Protein AF-A0A397RWJ3-F1 (afdb_monomer_lite)

Secondary structure (DSSP, 8-state):
---PPP---HHHHHHHHHHHT--HHHHHHHHHHHHHHHHHHHHHHHHHHHHHHHHHHHHHHHHTT-S-------PPPHHHHHHHHHHHHHHHTS-PEE-TTT--EETTPPEETTEEHHHHH---SS-TTSGGGT----SPPGGGTT--HHHHHHS-------

pLDDT: mean 74.75, std 15.01, range [38.75, 94.38]

Foldseek 3Di:
DDDDDDDDDDPVVVVVVVVVPDDPVRVVVVVVVVVVVVVVVVVVVVVVVVVVVVVVVVVVVVVVVPPDPDPCPVDDDPVNVVVVVVVVVVVVPQQFDAQQAQLDTDNDFDDDPSHTPQQVPAPDVVGCRGVVVVLQPDDDDPVPVDDDPVRCVVDPPPPGSD

Sequence (162 aa):
MDNKPIPIYSDTIGKRKKREIETPVQSEIRRRETRLARDRERKRQKKMRLALENNDEHRNNQEELHSDNSVNIQQLSESDHLLLQKFRTEINKLEQKLYPVCNERFTSIILVKGMCHRCYSDKNDPKKFSAENNMDPGDVPEELSCLSEIEEMLIAQVFPIV

Organism: NCBI:txid658196

Structure (mmCIF, N/CA/C/O backbone):
data_AF-A0A397RWJ3-F1
#
_entry.id   AF-A0A397RWJ3-F1
#
loop_
_atom_site.group_PDB
_atom_site.id
_atom_site.type_symbol
_atom_site.label_atom_id
_atom_site.label_alt_id
_atom_site.label_comp_id
_atom_site.label_asym_id
_atom_site.label_entity_id
_atom_site.label_seq_id
_atom_site.pdbx_PDB_ins_code
_atom_site.Cartn_x
_atom_site.Cartn_y
_atom_site.Cartn_z
_atom_site.occupancy
_atom_site.B_iso_or_equiv
_atom_site.auth_seq_id
_atom_site.auth_comp_id
_atom_site.auth_asym_id
_atom_site.auth_atom_id
_atom_site.pdbx_PDB_model_num
ATOM 1 N N . MET A 1 1 ? 74.858 -8.077 21.841 1.00 38.75 1 MET A N 1
ATOM 2 C CA . MET A 1 1 ? 74.236 -6.812 21.389 1.00 38.75 1 MET A CA 1
ATOM 3 C C . MET A 1 1 ? 73.964 -6.974 19.902 1.00 38.75 1 MET A C 1
ATOM 5 O O . MET A 1 1 ? 74.761 -6.536 19.086 1.00 38.75 1 MET A O 1
ATOM 9 N N . ASP A 1 2 ? 72.889 -7.685 19.561 1.00 42.34 2 ASP A N 1
ATOM 10 C CA . ASP A 1 2 ? 72.528 -7.991 18.175 1.00 42.34 2 ASP A CA 1
ATOM 11 C C . ASP A 1 2 ? 71.428 -7.035 17.716 1.00 42.34 2 ASP A C 1
ATOM 13 O O . ASP A 1 2 ? 70.238 -7.274 17.918 1.00 42.34 2 ASP A O 1
ATOM 17 N N . ASN A 1 3 ? 71.832 -5.918 17.112 1.00 43.44 3 ASN A N 1
ATOM 18 C CA . ASN A 1 3 ? 70.911 -5.000 16.448 1.00 43.44 3 ASN A CA 1
ATOM 19 C C . ASN A 1 3 ? 70.585 -5.538 15.048 1.00 43.44 3 ASN A C 1
ATOM 21 O O . ASN A 1 3 ? 71.317 -5.289 14.090 1.00 43.44 3 ASN A O 1
ATOM 25 N N . LYS A 1 4 ? 69.473 -6.270 14.913 1.00 43.59 4 LYS A N 1
ATOM 26 C CA . LYS A 1 4 ? 68.881 -6.559 13.597 1.00 43.59 4 LYS A CA 1
ATOM 27 C C . LYS A 1 4 ? 68.154 -5.309 13.074 1.00 43.59 4 LYS A C 1
ATOM 29 O O . LYS A 1 4 ? 67.302 -4.781 13.789 1.00 43.59 4 LYS A O 1
ATOM 34 N N . PRO A 1 5 ? 68.427 -4.841 11.842 1.00 47.31 5 PRO A N 1
ATOM 35 C CA . PRO A 1 5 ? 67.712 -3.707 11.279 1.00 47.31 5 PRO A CA 1
ATOM 36 C C . PRO A 1 5 ? 66.270 -4.085 10.922 1.00 47.31 5 PRO A C 1
ATOM 38 O O . PRO A 1 5 ? 66.007 -5.135 10.333 1.00 47.31 5 PRO A O 1
ATOM 41 N N . ILE A 1 6 ? 65.344 -3.189 11.260 1.00 54.75 6 ILE A N 1
ATOM 42 C CA . ILE A 1 6 ? 63.924 -3.244 10.897 1.00 54.75 6 ILE A CA 1
ATOM 43 C C . ILE A 1 6 ? 63.797 -3.039 9.371 1.00 54.75 6 ILE A C 1
ATOM 45 O O . ILE A 1 6 ? 64.343 -2.063 8.848 1.00 54.75 6 ILE A O 1
ATOM 49 N N . PRO A 1 7 ? 63.086 -3.907 8.626 1.00 46.84 7 PRO A N 1
ATOM 50 C CA . PRO A 1 7 ? 63.039 -3.841 7.169 1.00 46.84 7 PRO A CA 1
ATOM 51 C C . PRO A 1 7 ? 62.040 -2.777 6.690 1.00 46.84 7 PRO A C 1
ATOM 53 O O . PRO A 1 7 ? 60.886 -3.070 6.389 1.00 46.84 7 PRO A O 1
ATOM 56 N N . ILE A 1 8 ? 62.492 -1.529 6.571 1.00 55.69 8 ILE A N 1
ATOM 57 C CA . ILE A 1 8 ? 61.756 -0.455 5.885 1.00 55.69 8 ILE A CA 1
ATOM 58 C C . ILE A 1 8 ? 62.427 -0.187 4.536 1.00 55.69 8 ILE A C 1
ATOM 60 O O . ILE A 1 8 ? 63.117 0.819 4.412 1.00 55.69 8 ILE A O 1
ATOM 64 N N . TYR A 1 9 ? 62.295 -1.048 3.511 1.00 53.22 9 TYR A N 1
ATOM 65 C CA . TYR A 1 9 ? 62.775 -0.604 2.185 1.00 53.22 9 TYR A CA 1
ATOM 66 C C . TYR A 1 9 ? 62.316 -1.323 0.908 1.00 53.22 9 TYR A C 1
ATOM 68 O O . TYR A 1 9 ? 62.578 -0.797 -0.164 1.00 53.22 9 TYR A O 1
ATOM 76 N N . SER A 1 10 ? 61.633 -2.468 0.906 1.00 53.16 10 SER A N 1
ATOM 77 C CA . SER A 1 10 ? 61.369 -3.140 -0.387 1.00 53.16 10 SER A CA 1
ATOM 78 C C . SER A 1 10 ? 60.204 -2.518 -1.176 1.00 53.16 10 SER A C 1
ATOM 80 O O . SER A 1 10 ? 60.296 -2.298 -2.387 1.00 53.16 10 SER A O 1
ATOM 82 N N . ASP A 1 11 ? 59.115 -2.172 -0.489 1.00 57.34 11 ASP A N 1
ATOM 83 C CA . ASP A 1 11 ? 57.828 -1.891 -1.136 1.00 57.34 11 ASP A CA 1
ATOM 84 C C . ASP A 1 11 ? 57.703 -0.451 -1.686 1.00 57.34 11 ASP A C 1
ATOM 86 O O . ASP A 1 11 ? 56.981 -0.173 -2.649 1.00 57.34 11 ASP A O 1
ATOM 90 N N . THR A 1 12 ? 58.452 0.496 -1.113 1.00 57.88 12 THR A N 1
ATOM 91 C CA . THR A 1 12 ? 58.494 1.904 -1.548 1.00 57.88 12 THR A CA 1
ATOM 92 C C . THR A 1 12 ? 59.452 2.137 -2.718 1.00 57.88 12 THR A C 1
ATOM 94 O O . THR A 1 12 ? 59.134 2.949 -3.593 1.00 57.88 12 THR A O 1
ATOM 97 N N . ILE A 1 13 ? 60.572 1.402 -2.799 1.00 58.34 13 ILE A N 1
ATOM 98 C CA . ILE A 1 13 ? 61.495 1.469 -3.946 1.00 58.34 13 ILE A CA 1
ATOM 99 C C . ILE A 1 13 ? 60.819 0.946 -5.211 1.00 58.34 13 ILE A C 1
ATOM 101 O O . ILE A 1 13 ? 60.882 1.604 -6.250 1.00 58.34 13 ILE A O 1
ATOM 105 N N . GLY A 1 14 ? 60.141 -0.205 -5.136 1.00 64.56 14 GLY A N 1
ATOM 106 C CA . GLY A 1 14 ? 59.451 -0.792 -6.291 1.00 64.56 14 GLY A CA 1
ATOM 107 C C . GLY A 1 14 ? 58.391 0.151 -6.869 1.00 64.56 14 GLY A C 1
ATOM 108 O O . GLY A 1 14 ? 58.278 0.318 -8.083 1.00 64.56 14 GLY A O 1
ATOM 109 N N . LYS A 1 15 ? 57.675 0.870 -5.994 1.00 65.56 15 LYS A N 1
ATOM 110 C CA . LYS A 1 15 ? 56.687 1.887 -6.382 1.00 65.56 15 LYS A CA 1
ATOM 111 C C . LYS A 1 15 ? 57.306 3.148 -6.990 1.00 65.56 15 LYS A C 1
ATOM 113 O O . LYS A 1 15 ? 56.585 3.829 -7.714 1.00 65.56 15 LYS A O 1
ATOM 118 N N . ARG A 1 16 ? 58.563 3.494 -6.686 1.00 66.56 16 ARG A N 1
ATOM 119 C CA . ARG A 1 16 ? 59.281 4.626 -7.309 1.00 66.56 16 ARG A CA 1
ATOM 120 C C . ARG A 1 16 ?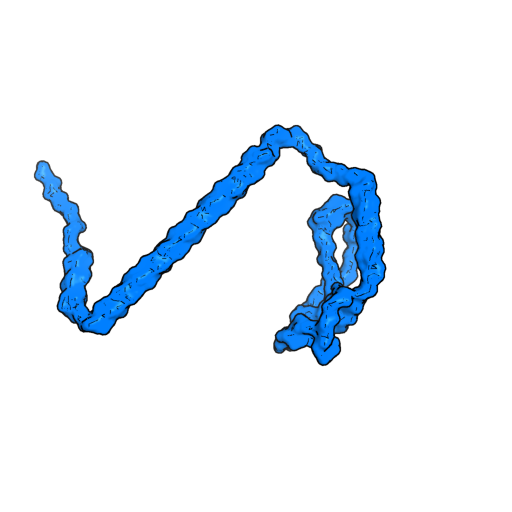 59.807 4.251 -8.689 1.00 66.56 16 ARG A C 1
ATOM 122 O O . ARG A 1 16 ? 59.434 4.910 -9.650 1.00 66.56 16 ARG A O 1
ATOM 129 N N . LYS A 1 17 ? 60.514 3.122 -8.805 1.00 68.25 17 LYS A N 1
ATOM 130 C CA . LYS A 1 17 ? 61.017 2.613 -10.094 1.00 68.25 17 LYS A CA 1
ATOM 131 C C . LYS A 1 17 ? 59.896 2.406 -11.116 1.00 68.25 17 LYS A C 1
ATOM 133 O O . LYS A 1 17 ? 60.046 2.745 -12.279 1.00 68.25 17 LYS A O 1
ATOM 138 N N . LYS A 1 18 ? 58.725 1.921 -10.682 1.00 66.56 18 LYS A N 1
ATOM 139 C CA . LYS A 1 18 ? 57.558 1.753 -11.566 1.00 66.56 18 LYS A CA 1
ATOM 140 C C . LYS A 1 18 ? 57.003 3.083 -12.100 1.00 66.56 18 LYS A C 1
ATOM 142 O O . LYS A 1 18 ? 56.499 3.102 -13.211 1.00 66.56 18 LYS A O 1
ATOM 147 N N . ARG A 1 19 ? 57.112 4.179 -11.338 1.00 69.56 19 ARG A N 1
ATOM 148 C CA . ARG A 1 19 ? 56.657 5.522 -11.752 1.00 69.56 19 ARG A CA 1
ATOM 149 C C . ARG A 1 19 ? 57.629 6.219 -12.703 1.00 69.56 19 ARG A C 1
ATOM 151 O O . ARG A 1 19 ? 57.196 7.077 -13.457 1.00 69.56 19 ARG A O 1
ATOM 158 N N . GLU A 1 20 ? 58.911 5.861 -12.668 1.00 70.94 20 GLU A N 1
ATOM 159 C CA . GLU A 1 20 ? 59.945 6.418 -13.557 1.00 70.94 20 GLU A CA 1
ATOM 160 C C . GLU A 1 20 ? 59.810 5.926 -15.007 1.00 70.94 20 GLU A C 1
ATOM 162 O O . GLU A 1 20 ? 60.259 6.603 -15.924 1.00 70.94 20 GLU A O 1
ATOM 167 N N . ILE A 1 21 ? 59.152 4.780 -15.220 1.00 78.75 21 ILE A N 1
ATOM 168 C CA . ILE A 1 21 ? 58.966 4.138 -16.536 1.00 78.75 21 ILE A CA 1
ATOM 169 C C . ILE A 1 21 ? 57.504 4.289 -17.024 1.00 78.75 21 ILE A C 1
ATOM 171 O O . ILE A 1 21 ? 57.110 3.741 -18.050 1.00 78.75 21 ILE A O 1
ATOM 175 N N . GLU A 1 22 ? 56.656 5.011 -16.280 1.00 79.31 22 GLU A N 1
ATOM 176 C CA . GLU A 1 22 ? 55.245 5.201 -16.631 1.00 79.31 22 GLU A CA 1
ATOM 177 C C . GLU A 1 22 ? 55.088 6.164 -17.810 1.00 79.31 22 GLU A C 1
ATOM 179 O O . GLU A 1 22 ? 55.612 7.277 -17.816 1.00 79.31 22 GLU A O 1
ATOM 184 N N . THR A 1 23 ? 54.288 5.757 -18.795 1.00 86.00 23 THR A N 1
ATOM 185 C CA . THR A 1 23 ? 53.872 6.663 -19.874 1.00 86.00 23 THR A CA 1
ATOM 186 C C . THR A 1 23 ? 52.969 7.782 -19.327 1.00 86.00 23 THR A C 1
ATOM 188 O O . THR A 1 23 ? 52.288 7.584 -18.310 1.00 86.00 23 THR A O 1
ATOM 191 N N . PRO A 1 24 ? 52.878 8.947 -20.002 1.00 84.25 24 PRO A N 1
ATOM 192 C CA . PRO A 1 24 ? 52.030 10.057 -19.558 1.00 84.25 24 PRO A CA 1
ATOM 193 C C . PRO A 1 24 ? 50.580 9.636 -19.271 1.00 84.25 24 PRO A C 1
ATOM 195 O O . PRO A 1 24 ? 50.034 9.989 -18.225 1.00 84.25 24 PRO A O 1
ATOM 198 N N . VAL A 1 25 ? 50.006 8.781 -20.124 1.00 87.69 25 VAL A N 1
ATOM 199 C CA . VAL A 1 25 ? 48.643 8.238 -19.981 1.00 87.69 25 VAL A CA 1
ATOM 200 C C . VAL A 1 25 ? 48.502 7.360 -18.731 1.00 87.69 25 VAL A C 1
ATOM 202 O O . VAL A 1 25 ? 47.552 7.511 -17.964 1.00 87.69 25 VAL A O 1
ATOM 205 N N . GLN A 1 26 ? 49.463 6.470 -18.465 1.00 85.12 26 GLN A N 1
ATOM 206 C CA . GLN A 1 26 ? 49.448 5.620 -17.266 1.00 85.12 26 GLN A CA 1
ATOM 207 C C . GLN A 1 26 ? 49.580 6.444 -15.979 1.00 85.12 26 GLN A C 1
ATOM 209 O O . GLN A 1 26 ? 48.907 6.158 -14.984 1.00 85.12 26 GLN A O 1
ATOM 214 N N . SER A 1 27 ? 50.390 7.507 -16.011 1.00 83.19 27 SER A N 1
ATOM 215 C CA . SER A 1 27 ? 50.536 8.429 -14.883 1.00 83.19 27 SER A CA 1
ATOM 216 C C . SER A 1 27 ? 49.221 9.158 -14.564 1.00 83.19 27 SER A C 1
ATOM 218 O O . SER A 1 27 ? 48.880 9.364 -13.393 1.00 83.19 27 SER A O 1
ATOM 220 N N . GLU A 1 28 ? 48.439 9.501 -15.591 1.00 87.75 28 GLU A N 1
ATOM 221 C CA . GLU A 1 28 ? 47.153 10.179 -15.455 1.00 87.75 28 GLU A CA 1
ATOM 222 C C . GLU A 1 28 ? 46.063 9.242 -14.917 1.00 87.75 28 GLU A C 1
ATOM 224 O O . GLU A 1 28 ? 45.340 9.611 -13.985 1.00 87.75 28 GLU A O 1
ATOM 229 N N . ILE A 1 29 ? 46.016 7.996 -15.402 1.00 87.69 29 ILE A N 1
ATOM 230 C CA . ILE A 1 29 ? 45.133 6.944 -14.872 1.00 87.69 29 ILE A CA 1
ATOM 231 C C . ILE A 1 29 ? 45.421 6.709 -13.386 1.00 87.69 29 ILE A C 1
ATOM 233 O O . ILE A 1 29 ? 44.507 6.796 -12.565 1.00 87.69 29 ILE A O 1
ATOM 237 N N . ARG A 1 30 ? 46.692 6.536 -13.000 1.00 86.88 30 ARG A N 1
ATOM 238 C CA . ARG A 1 30 ? 47.090 6.371 -11.592 1.00 86.88 30 ARG A CA 1
ATOM 239 C C . ARG A 1 30 ? 46.651 7.565 -10.736 1.00 86.88 30 ARG A C 1
ATOM 241 O O . ARG A 1 30 ? 46.157 7.390 -9.617 1.00 86.88 30 ARG A O 1
ATOM 248 N N . ARG A 1 31 ? 46.821 8.800 -11.230 1.00 87.19 31 ARG A N 1
ATOM 249 C CA . ARG A 1 31 ? 46.368 10.021 -10.531 1.00 87.19 31 ARG A CA 1
ATOM 250 C C . ARG A 1 31 ? 44.851 10.021 -10.347 1.00 87.19 31 ARG A C 1
ATOM 252 O O . ARG A 1 31 ? 44.385 10.337 -9.250 1.00 87.19 31 ARG A O 1
ATOM 259 N N . ARG A 1 32 ? 44.092 9.637 -11.377 1.00 90.31 32 ARG A N 1
ATOM 260 C CA . ARG A 1 32 ? 42.629 9.509 -11.328 1.00 90.31 32 ARG A CA 1
ATOM 261 C C . ARG A 1 32 ? 42.191 8.451 -10.317 1.00 90.31 32 ARG A C 1
ATOM 263 O O . ARG A 1 32 ? 41.359 8.747 -9.466 1.00 90.31 32 ARG A O 1
ATOM 270 N N . GLU A 1 33 ? 42.793 7.268 -10.336 1.00 91.31 33 GLU A N 1
ATOM 271 C CA . GLU A 1 33 ? 42.515 6.197 -9.371 1.00 91.31 33 GLU A CA 1
ATOM 272 C C . GLU A 1 33 ? 42.823 6.623 -7.935 1.00 91.31 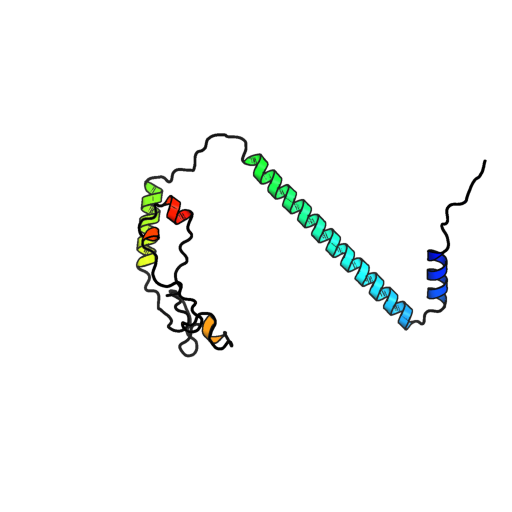33 GLU A C 1
ATOM 274 O O . GLU A 1 33 ? 42.024 6.396 -7.030 1.00 91.31 33 GLU A O 1
ATOM 279 N N . THR A 1 34 ? 43.933 7.334 -7.721 1.00 90.38 34 THR A N 1
ATOM 280 C CA . THR A 1 34 ? 44.301 7.852 -6.395 1.00 90.38 34 THR A CA 1
ATOM 281 C C . THR A 1 34 ? 43.301 8.900 -5.895 1.00 90.38 34 THR A C 1
ATOM 283 O O . THR A 1 34 ? 43.029 8.980 -4.695 1.00 90.38 34 THR A O 1
ATOM 286 N N . ARG A 1 35 ? 42.752 9.729 -6.795 1.00 92.12 35 ARG A N 1
ATOM 287 C CA . ARG A 1 35 ? 41.676 10.678 -6.463 1.00 92.12 35 ARG A CA 1
ATOM 288 C C . ARG A 1 35 ? 40.388 9.935 -6.097 1.00 92.12 35 ARG A C 1
ATOM 290 O O . ARG A 1 35 ? 39.795 10.242 -5.068 1.00 92.12 35 ARG A O 1
ATOM 297 N N . LEU A 1 36 ? 40.003 8.924 -6.878 1.00 93.19 36 LEU A N 1
ATOM 298 C CA . LEU A 1 36 ? 38.812 8.105 -6.622 1.00 93.19 36 LEU A CA 1
ATOM 299 C C . LEU A 1 36 ? 38.915 7.309 -5.313 1.00 93.19 36 LEU A C 1
ATOM 301 O O . LEU A 1 36 ? 37.942 7.236 -4.568 1.00 93.19 36 LEU A O 1
ATOM 305 N N . ALA A 1 37 ? 40.084 6.748 -4.998 1.00 93.44 37 ALA A N 1
ATOM 306 C CA . ALA A 1 37 ? 40.318 6.039 -3.741 1.00 93.44 37 ALA A CA 1
ATOM 307 C C . ALA A 1 37 ? 40.162 6.970 -2.527 1.00 93.44 37 ALA A C 1
ATOM 309 O O . ALA A 1 37 ? 39.491 6.613 -1.560 1.00 93.44 37 ALA A O 1
ATOM 310 N N . ARG A 1 38 ? 40.702 8.195 -2.610 1.00 94.00 38 ARG A N 1
ATOM 311 C CA . ARG A 1 38 ? 40.524 9.221 -1.570 1.00 94.00 38 ARG A CA 1
ATOM 312 C C . ARG A 1 38 ? 39.064 9.635 -1.394 1.00 94.00 38 ARG A C 1
ATOM 314 O O . ARG A 1 38 ? 38.624 9.809 -0.262 1.00 94.00 38 ARG A O 1
ATOM 321 N N . ASP A 1 39 ? 38.313 9.777 -2.484 1.00 94.38 39 ASP A N 1
ATOM 322 C CA . ASP A 1 39 ? 36.886 10.116 -2.415 1.00 94.38 39 ASP A CA 1
ATOM 323 C C . ASP A 1 39 ? 36.056 8.991 -1.770 1.00 94.38 39 ASP A C 1
ATOM 325 O O . ASP A 1 39 ? 35.219 9.242 -0.901 1.00 94.38 39 ASP A O 1
ATOM 329 N N . ARG A 1 40 ? 36.340 7.730 -2.126 1.00 93.94 40 ARG A N 1
ATOM 330 C CA . ARG A 1 40 ? 35.713 6.553 -1.502 1.00 93.94 40 ARG A CA 1
ATOM 331 C C . ARG A 1 40 ? 35.985 6.493 0.000 1.00 93.94 40 ARG A C 1
ATOM 333 O O . ARG A 1 40 ? 35.060 6.233 0.766 1.00 93.94 40 ARG A O 1
ATOM 340 N N . GLU A 1 41 ? 37.217 6.767 0.417 1.00 93.88 41 GLU A N 1
ATOM 341 C CA . GLU A 1 41 ? 37.599 6.772 1.831 1.00 93.88 41 GLU A CA 1
ATOM 342 C C . GLU A 1 41 ? 36.889 7.888 2.609 1.00 93.88 41 GLU A C 1
ATOM 344 O O . GLU A 1 41 ? 36.290 7.633 3.652 1.00 93.88 41 GLU A O 1
ATOM 349 N N . ARG A 1 42 ? 36.822 9.105 2.052 1.00 94.19 42 ARG A N 1
ATOM 350 C CA . ARG A 1 42 ? 36.052 10.213 2.648 1.00 94.19 42 ARG A CA 1
ATOM 351 C C . ARG A 1 42 ? 34.578 9.864 2.838 1.00 94.19 42 ARG A C 1
ATOM 353 O O . ARG A 1 42 ? 34.005 10.168 3.882 1.00 94.19 42 ARG A O 1
ATOM 360 N N . LYS A 1 43 ? 33.956 9.210 1.851 1.00 93.00 43 LYS A N 1
ATOM 361 C CA . LYS A 1 43 ? 32.556 8.763 1.945 1.00 93.00 43 LYS A CA 1
ATOM 362 C C . LYS A 1 43 ? 32.361 7.714 3.040 1.00 93.00 43 LYS A C 1
ATOM 364 O O . LYS A 1 43 ? 31.378 7.797 3.773 1.00 93.00 43 LYS A O 1
ATOM 369 N N . ARG A 1 44 ? 33.294 6.765 3.185 1.00 93.50 44 ARG A N 1
ATOM 370 C CA . ARG A 1 44 ? 33.275 5.767 4.269 1.00 93.50 44 ARG A CA 1
ATOM 371 C C . ARG A 1 44 ? 33.381 6.426 5.640 1.00 93.50 44 ARG A C 1
ATOM 373 O O . ARG A 1 44 ? 32.538 6.164 6.491 1.00 93.50 44 ARG A O 1
ATOM 380 N N . GLN A 1 45 ? 34.339 7.334 5.818 1.00 93.19 45 GLN A N 1
ATOM 381 C CA . GLN A 1 45 ? 34.521 8.069 7.073 1.00 93.19 45 GLN A CA 1
ATOM 382 C C . GLN A 1 45 ? 33.293 8.912 7.425 1.00 93.19 45 GLN A C 1
ATOM 384 O O . GLN A 1 45 ? 32.833 8.873 8.562 1.00 93.19 45 GLN A O 1
ATOM 389 N N . LYS A 1 46 ? 32.698 9.607 6.445 1.00 93.38 46 LYS A N 1
ATOM 390 C CA . LYS A 1 46 ? 31.453 10.362 6.653 1.00 93.38 46 LYS A CA 1
ATOM 391 C C . LYS A 1 46 ? 30.300 9.453 7.091 1.00 93.38 46 LYS A C 1
ATOM 393 O O . LYS A 1 46 ? 29.577 9.811 8.012 1.00 93.38 46 LYS A O 1
ATOM 398 N N . LYS A 1 47 ? 30.139 8.281 6.464 1.00 90.38 47 LYS A N 1
ATOM 399 C CA . LYS A 1 47 ? 29.098 7.308 6.837 1.00 90.38 47 LYS A CA 1
ATOM 400 C C . LYS A 1 47 ? 29.306 6.767 8.255 1.00 90.38 47 LYS A C 1
ATOM 402 O O . LYS A 1 47 ? 28.339 6.635 8.989 1.00 90.38 47 LYS A O 1
ATOM 407 N N . MET A 1 48 ? 30.552 6.485 8.637 1.00 89.88 48 MET A N 1
ATOM 408 C CA . MET A 1 48 ? 30.891 6.036 9.990 1.00 89.88 48 MET A CA 1
ATOM 409 C C . MET A 1 48 ? 30.610 7.121 11.034 1.00 89.88 48 MET A C 1
ATOM 411 O O . MET A 1 48 ? 30.058 6.817 12.082 1.00 89.88 48 MET A O 1
ATOM 415 N N . ARG A 1 49 ? 30.924 8.386 10.724 1.00 88.56 49 ARG A N 1
ATOM 416 C CA . ARG A 1 49 ? 30.632 9.516 11.612 1.00 88.56 49 ARG A CA 1
ATOM 417 C C . ARG A 1 49 ? 29.130 9.708 11.824 1.00 88.56 49 ARG A C 1
ATOM 419 O O . ARG A 1 49 ? 28.704 9.781 12.963 1.00 88.56 49 ARG A O 1
ATOM 426 N N . LEU A 1 50 ? 28.342 9.684 10.747 1.00 86.25 50 LEU A N 1
ATOM 427 C CA . LEU A 1 50 ? 26.876 9.750 10.830 1.00 86.25 50 LEU A CA 1
ATOM 428 C C . LEU A 1 50 ? 26.287 8.576 11.633 1.00 86.25 50 LEU A C 1
ATOM 430 O O . LEU A 1 50 ? 25.330 8.752 12.368 1.00 86.25 50 LEU A O 1
ATOM 434 N N . ALA A 1 51 ? 26.860 7.374 11.517 1.00 83.19 51 ALA A N 1
ATOM 435 C CA . ALA A 1 51 ? 26.408 6.219 12.295 1.00 83.19 51 ALA A CA 1
ATOM 436 C C . ALA A 1 51 ? 26.729 6.338 13.797 1.00 83.19 51 ALA A C 1
ATOM 438 O O . ALA A 1 51 ? 25.992 5.796 14.615 1.00 83.19 51 ALA A O 1
ATOM 439 N N . LEU A 1 52 ? 27.820 7.021 14.159 1.00 78.00 52 LEU A N 1
ATOM 440 C CA . LEU A 1 52 ? 28.147 7.335 15.552 1.00 78.00 52 LEU A CA 1
ATOM 441 C C . LEU A 1 52 ? 27.237 8.447 16.093 1.00 78.00 52 LEU A C 1
ATOM 443 O O . LEU A 1 52 ? 26.643 8.258 17.144 1.00 78.00 52 LEU A O 1
ATOM 447 N N . GLU A 1 53 ? 27.049 9.529 15.328 1.00 74.81 53 GLU A N 1
ATOM 448 C CA . GLU A 1 53 ? 26.130 10.633 15.662 1.00 74.81 53 GLU A CA 1
ATOM 449 C C . GLU A 1 53 ? 24.696 10.108 15.913 1.00 74.81 53 GLU A C 1
ATOM 451 O O . GLU A 1 53 ? 24.105 10.407 16.946 1.00 74.81 53 GLU A O 1
ATOM 456 N N . ASN A 1 54 ? 24.175 9.227 15.049 1.00 69.19 54 ASN A N 1
ATOM 457 C CA . ASN A 1 54 ? 22.848 8.621 15.235 1.00 69.19 54 ASN A CA 1
ATOM 458 C C . ASN A 1 54 ? 22.753 7.694 16.466 1.00 69.19 54 ASN A C 1
ATOM 460 O O . ASN A 1 54 ? 21.681 7.555 17.052 1.00 69.19 54 ASN A O 1
ATOM 464 N N . ASN A 1 55 ? 23.843 7.013 16.840 1.00 67.50 55 ASN A N 1
ATOM 465 C CA . ASN A 1 55 ? 23.859 6.165 18.038 1.00 67.50 55 ASN A CA 1
ATOM 466 C C . ASN A 1 55 ? 23.862 7.008 19.319 1.00 67.50 55 ASN A C 1
ATOM 468 O O . ASN A 1 55 ? 23.198 6.632 20.283 1.00 67.50 55 ASN A O 1
ATOM 472 N N . ASP A 1 56 ? 24.568 8.141 19.323 1.00 61.72 56 ASP A N 1
ATOM 473 C CA . ASP A 1 56 ? 24.583 9.070 20.456 1.00 61.72 56 ASP A CA 1
ATOM 474 C C . ASP A 1 56 ? 23.222 9.771 20.629 1.00 61.72 56 ASP A C 1
ATOM 476 O O . ASP A 1 56 ? 22.737 9.885 21.754 1.00 61.72 56 ASP A O 1
ATOM 480 N N . GLU A 1 57 ? 22.543 10.149 19.536 1.00 58.00 57 GLU A N 1
ATOM 481 C CA . GLU A 1 57 ? 21.159 10.657 19.591 1.00 58.00 57 GLU A CA 1
ATOM 482 C C . GLU A 1 57 ? 20.184 9.620 20.170 1.00 58.00 57 GLU A C 1
ATOM 484 O O . GLU A 1 57 ? 19.364 9.948 21.030 1.00 58.00 57 GLU A O 1
ATOM 489 N N . HIS A 1 58 ? 20.288 8.349 19.764 1.00 57.16 58 HIS A N 1
ATOM 490 C CA . HIS A 1 58 ? 19.456 7.288 20.340 1.00 57.16 58 HIS A CA 1
ATOM 491 C C . HIS A 1 58 ? 19.740 7.036 21.825 1.00 57.16 58 HIS A C 1
ATOM 493 O O . HIS A 1 58 ? 18.810 6.703 22.561 1.00 57.16 58 HIS A O 1
ATOM 499 N N . ARG A 1 59 ? 20.989 7.212 22.275 1.00 54.03 59 ARG A N 1
ATOM 500 C CA . ARG A 1 59 ? 21.360 7.036 23.684 1.00 54.03 59 ARG A CA 1
ATOM 501 C C . ARG A 1 59 ? 20.881 8.194 24.557 1.00 54.03 59 ARG A C 1
ATOM 503 O O . ARG A 1 59 ? 20.311 7.943 25.614 1.00 54.03 59 ARG A O 1
ATOM 510 N N . ASN A 1 60 ? 21.012 9.435 24.085 1.00 54.16 60 ASN A N 1
ATOM 511 C CA . ASN A 1 60 ? 20.482 10.610 24.785 1.00 54.16 60 ASN A CA 1
ATOM 512 C C . ASN A 1 60 ? 18.950 10.567 24.915 1.00 54.16 60 ASN A C 1
ATOM 514 O O . ASN A 1 60 ? 18.421 10.906 25.969 1.00 54.16 60 ASN A O 1
ATOM 518 N N . ASN A 1 61 ? 18.240 10.073 23.895 1.00 51.41 61 ASN A N 1
ATOM 519 C CA . ASN A 1 61 ? 16.783 9.906 23.961 1.00 51.41 61 ASN A CA 1
ATOM 520 C C . ASN A 1 61 ? 16.339 8.805 24.945 1.00 51.41 61 ASN A C 1
ATOM 522 O O . ASN A 1 61 ? 15.221 8.856 25.450 1.00 51.41 61 ASN A O 1
ATOM 526 N N . GLN A 1 62 ? 17.182 7.802 25.216 1.00 52.31 62 GLN A N 1
ATOM 527 C CA . GLN A 1 62 ? 16.897 6.791 26.242 1.00 52.31 62 GLN A CA 1
ATOM 528 C C . GLN A 1 62 ? 17.195 7.308 27.653 1.00 52.31 62 GLN A C 1
ATOM 530 O O . GLN A 1 62 ? 16.439 7.010 28.573 1.00 52.31 62 GLN A O 1
ATOM 535 N N . GLU A 1 63 ? 18.254 8.100 27.837 1.00 50.91 63 GLU A N 1
ATOM 536 C CA . GLU A 1 63 ? 18.621 8.640 29.153 1.00 50.91 63 GLU A CA 1
ATOM 537 C C . GLU A 1 63 ? 17.591 9.664 29.687 1.00 50.91 63 GLU A C 1
ATOM 539 O O . GLU A 1 63 ? 17.338 9.674 30.892 1.00 50.91 63 GLU A O 1
ATOM 544 N N . GLU A 1 64 ? 16.900 10.435 28.832 1.00 50.75 64 GLU A N 1
ATOM 545 C CA . GLU A 1 64 ? 15.784 11.305 29.269 1.00 50.75 64 GLU A CA 1
ATOM 546 C C . GLU A 1 64 ? 14.512 10.539 29.694 1.00 50.75 64 GLU A C 1
ATOM 548 O O . GLU A 1 64 ? 13.688 11.083 30.429 1.00 50.75 64 GLU A O 1
ATOM 553 N N . LEU A 1 65 ? 14.344 9.271 29.297 1.00 47.38 65 LEU A N 1
ATOM 554 C CA . LEU A 1 65 ? 13.122 8.498 29.568 1.00 47.38 65 LEU A CA 1
ATOM 555 C C . LEU A 1 65 ? 13.146 7.738 30.911 1.00 47.38 65 LEU A C 1
ATOM 557 O O . LEU A 1 65 ? 12.132 7.180 31.323 1.00 47.38 65 LEU A O 1
ATOM 561 N N . HIS A 1 66 ? 14.280 7.701 31.616 1.00 48.75 66 HIS A N 1
ATOM 562 C CA . HIS A 1 66 ? 14.465 6.837 32.792 1.00 48.75 66 HIS A CA 1
ATOM 563 C C . HIS A 1 66 ? 14.353 7.539 34.156 1.00 48.75 66 HIS A C 1
ATOM 565 O O . HIS A 1 66 ? 14.742 6.958 35.169 1.00 48.75 66 HIS A O 1
ATOM 571 N N . SER A 1 67 ? 13.782 8.748 34.223 1.00 49.84 67 SER A N 1
ATOM 572 C CA . SER A 1 67 ? 13.611 9.473 35.496 1.00 49.84 67 SER A CA 1
ATOM 573 C C . SER A 1 67 ? 12.211 9.411 36.128 1.00 49.84 67 SER A C 1
ATOM 575 O O . SER A 1 67 ? 11.970 10.155 37.077 1.00 49.84 67 SER A O 1
ATOM 577 N N . ASP A 1 68 ? 11.304 8.527 35.703 1.00 40.69 68 ASP A N 1
ATOM 578 C CA . ASP A 1 68 ? 10.154 8.212 36.560 1.00 40.69 68 ASP A CA 1
ATOM 579 C C . ASP A 1 68 ? 9.603 6.805 36.302 1.00 40.69 68 ASP A C 1
ATOM 581 O O . ASP A 1 68 ? 8.976 6.516 35.284 1.00 40.69 68 ASP A O 1
ATOM 585 N N . ASN A 1 69 ? 9.851 5.908 37.255 1.00 50.75 69 ASN A N 1
ATOM 586 C CA . ASN A 1 69 ? 9.245 4.581 37.332 1.00 50.75 69 ASN A CA 1
ATOM 587 C C . ASN A 1 69 ? 7.782 4.704 37.796 1.00 50.75 69 ASN A C 1
ATOM 589 O O . ASN A 1 69 ? 7.406 4.240 38.872 1.00 50.75 69 ASN A O 1
ATOM 593 N N . SER A 1 70 ? 6.944 5.302 36.957 1.00 46.22 70 SER A N 1
ATOM 594 C CA . SER A 1 70 ? 5.496 5.164 37.018 1.00 46.22 70 SER A CA 1
ATOM 595 C C . SER A 1 70 ? 5.050 4.671 35.654 1.00 46.22 70 SER A C 1
ATOM 597 O O . SER A 1 70 ? 5.147 5.385 34.659 1.00 46.22 70 SER A O 1
ATOM 599 N N . VAL A 1 71 ? 4.588 3.423 35.596 1.00 46.28 71 VAL A N 1
ATOM 600 C CA . VAL A 1 71 ? 3.853 2.885 34.448 1.00 46.28 71 VAL A CA 1
ATOM 601 C C . VAL A 1 71 ? 2.518 3.629 34.387 1.00 46.28 71 VAL A C 1
ATOM 603 O O . VAL A 1 71 ? 1.475 3.111 34.764 1.00 46.28 71 VAL A O 1
ATOM 606 N N . ASN A 1 72 ? 2.558 4.883 33.954 1.00 50.19 72 ASN A N 1
ATOM 607 C CA . ASN A 1 72 ? 1.406 5.595 33.451 1.00 50.19 72 ASN A CA 1
ATOM 608 C C . ASN A 1 72 ? 1.481 5.446 31.935 1.00 50.19 72 ASN A C 1
ATOM 610 O O . ASN A 1 72 ? 1.956 6.329 31.222 1.00 50.19 72 ASN A O 1
ATOM 614 N N . ILE A 1 73 ? 1.068 4.269 31.453 1.00 55.69 73 ILE A N 1
ATOM 615 C CA . ILE A 1 73 ? 0.507 4.171 30.105 1.00 55.69 73 ILE A CA 1
ATOM 616 C C . ILE A 1 73 ? -0.546 5.272 30.097 1.00 55.69 73 ILE A C 1
ATOM 618 O O . ILE A 1 73 ? -1.520 5.121 30.826 1.00 55.69 73 ILE A O 1
ATOM 622 N N . GLN A 1 74 ? -0.290 6.398 29.420 1.00 62.25 74 GLN A N 1
ATOM 623 C CA . GLN A 1 74 ? -1.201 7.541 29.390 1.00 62.25 74 GLN A CA 1
ATOM 624 C C . GLN A 1 74 ? -2.585 7.021 29.016 1.00 62.25 74 GLN A C 1
ATOM 626 O O . GLN A 1 74 ? -2.860 6.725 27.855 1.00 62.25 74 GLN A O 1
ATOM 631 N N . GLN A 1 75 ? -3.418 6.825 30.033 1.00 70.06 75 GLN A N 1
ATOM 632 C CA . GLN A 1 75 ? -4.758 6.316 29.864 1.00 70.06 75 GLN A CA 1
ATOM 633 C C . GLN A 1 75 ? -5.508 7.429 29.144 1.00 70.06 75 GLN A C 1
ATOM 635 O O . GLN A 1 75 ? -5.575 8.552 29.652 1.00 70.06 75 GLN A O 1
ATOM 640 N N . LEU A 1 76 ? -5.966 7.146 27.923 1.00 69.00 76 LEU A N 1
ATOM 641 C CA . LEU A 1 76 ? -6.719 8.108 27.126 1.00 69.00 76 LEU A CA 1
ATOM 642 C C . LEU A 1 76 ? -7.883 8.642 27.966 1.00 69.00 76 LEU A C 1
ATOM 644 O O . LEU A 1 76 ? -8.532 7.902 28.710 1.00 69.00 76 LEU A O 1
ATOM 648 N N . SER A 1 77 ? -8.106 9.951 27.901 1.00 82.00 77 SER A N 1
ATOM 649 C CA . SER A 1 77 ? -9.215 10.560 28.627 1.00 82.00 77 SER A CA 1
ATOM 650 C C . SER A 1 77 ? -10.544 10.200 27.957 1.00 82.00 77 SER A C 1
ATOM 652 O O . SER A 1 77 ? -10.597 9.942 26.754 1.00 82.00 77 SER A O 1
ATOM 654 N N . GLU A 1 78 ? -11.655 10.253 28.699 1.00 85.56 78 GLU A N 1
ATOM 655 C CA . GLU A 1 78 ? -12.998 10.063 28.120 1.00 85.56 78 GLU A CA 1
ATOM 656 C C . GLU A 1 78 ? -13.262 11.010 26.934 1.00 85.56 78 GLU A C 1
ATOM 658 O O . GLU A 1 78 ? -13.909 10.636 25.953 1.00 85.56 78 GLU A O 1
ATOM 663 N N . SER A 1 79 ? -12.712 12.228 26.981 1.00 88.81 79 SER A N 1
ATOM 664 C CA . SER A 1 79 ? -12.781 13.178 25.869 1.00 88.81 79 SER A CA 1
ATOM 665 C C . SER A 1 79 ? -12.019 12.724 24.624 1.00 88.81 79 SER A C 1
ATOM 667 O O . SER A 1 79 ? -12.495 12.970 23.513 1.00 88.81 79 SER A O 1
ATOM 669 N N . ASP A 1 80 ? -10.877 12.051 24.784 1.00 84.19 80 ASP A N 1
ATOM 670 C CA . ASP A 1 80 ? -10.092 11.533 23.658 1.00 84.19 80 ASP A CA 1
ATOM 671 C C . ASP A 1 80 ? -10.845 10.400 22.963 1.00 84.19 80 ASP A C 1
ATOM 673 O O . ASP A 1 80 ? -10.968 10.404 21.737 1.00 84.19 80 ASP A O 1
ATOM 677 N N . HIS A 1 81 ? -11.448 9.493 23.738 1.00 82.12 81 HIS A N 1
ATOM 678 C CA . HIS A 1 81 ? -12.288 8.422 23.198 1.00 82.12 81 HIS A CA 1
ATOM 679 C C . HIS A 1 81 ? -13.465 8.974 22.383 1.00 82.12 81 HIS A C 1
ATOM 681 O O . HIS A 1 81 ? -13.731 8.512 21.270 1.00 82.12 81 HIS A O 1
ATOM 687 N N . LEU A 1 82 ? -14.141 10.015 22.882 1.00 88.75 82 LEU A N 1
ATOM 688 C CA . LEU A 1 82 ? -15.244 10.650 22.159 1.00 88.75 82 LEU A CA 1
ATOM 689 C C . LEU A 1 82 ? -14.770 11.312 20.855 1.00 88.75 82 LEU A C 1
ATOM 691 O O . LEU A 1 82 ? -15.449 11.236 19.824 1.00 88.75 82 LEU A O 1
ATOM 695 N N . LEU A 1 83 ? -13.598 11.951 20.880 1.00 90.25 83 LEU A N 1
ATOM 696 C CA . LEU A 1 83 ? -13.006 12.568 19.696 1.00 90.25 83 LEU A CA 1
ATOM 697 C C . LEU A 1 83 ? -12.619 11.516 18.649 1.00 90.25 83 LEU A C 1
ATOM 699 O O . LEU A 1 83 ? -12.917 11.703 17.466 1.00 90.25 83 LEU A O 1
ATOM 703 N N . LEU A 1 84 ? -12.020 10.400 19.073 1.00 84.06 84 LEU A N 1
ATOM 704 C CA . LEU A 1 84 ? -11.677 9.269 18.210 1.00 84.06 84 LEU A CA 1
ATOM 705 C C . LEU A 1 84 ? -12.924 8.643 17.587 1.00 84.06 84 LEU A C 1
ATOM 707 O O . LEU A 1 84 ? -12.958 8.420 16.375 1.00 84.06 84 LEU A O 1
ATOM 711 N N . GLN A 1 85 ? -13.979 8.425 18.374 1.00 85.12 85 GLN A N 1
ATOM 712 C CA . GLN A 1 85 ? -15.244 7.895 17.868 1.00 85.12 85 GLN A CA 1
ATOM 713 C C . GLN A 1 85 ? -15.855 8.825 16.813 1.00 85.12 85 GLN A C 1
ATOM 715 O O . GLN A 1 85 ? -16.290 8.371 15.748 1.00 85.12 85 GLN A O 1
ATOM 720 N N . LYS A 1 86 ? -15.848 10.138 17.071 1.00 91.75 86 LYS A N 1
ATOM 721 C CA . LYS A 1 86 ? -16.319 11.139 16.111 1.00 91.75 86 LYS A CA 1
ATOM 722 C C . LYS A 1 86 ? -15.480 11.121 14.835 1.00 91.75 86 LYS A C 1
ATOM 724 O O . LYS A 1 86 ? -16.046 11.083 13.748 1.00 91.75 86 LYS A O 1
ATOM 729 N N . PHE A 1 87 ? -14.155 11.093 14.955 1.00 87.00 87 PHE A N 1
ATOM 730 C CA . PHE A 1 87 ? -13.248 11.009 13.812 1.00 87.00 87 PHE A CA 1
ATOM 731 C C . PHE A 1 87 ? -13.517 9.763 12.959 1.00 87.00 87 PHE A C 1
ATOM 733 O O . PHE A 1 87 ? -13.747 9.894 11.759 1.00 87.00 87 PHE A O 1
ATOM 740 N N . ARG A 1 88 ? -13.577 8.573 13.574 1.00 83.19 88 ARG A N 1
ATOM 741 C CA . ARG A 1 88 ? -13.895 7.305 12.889 1.00 83.19 88 ARG A CA 1
ATOM 742 C C . ARG A 1 88 ? -15.236 7.393 12.155 1.00 83.19 88 ARG A C 1
ATOM 744 O O . ARG A 1 88 ? -15.338 7.007 10.994 1.00 83.19 88 ARG A O 1
ATOM 751 N N . THR A 1 89 ? -16.245 7.970 12.807 1.00 85.56 89 THR A N 1
ATOM 752 C CA . THR A 1 89 ? -17.574 8.169 12.216 1.00 85.56 89 THR A CA 1
ATOM 753 C C . THR A 1 89 ? -17.527 9.089 10.996 1.00 85.56 89 THR A C 1
ATOM 755 O O . THR A 1 89 ? -18.134 8.767 9.979 1.00 85.56 89 THR A O 1
ATOM 758 N N . GLU A 1 90 ? -16.806 10.212 1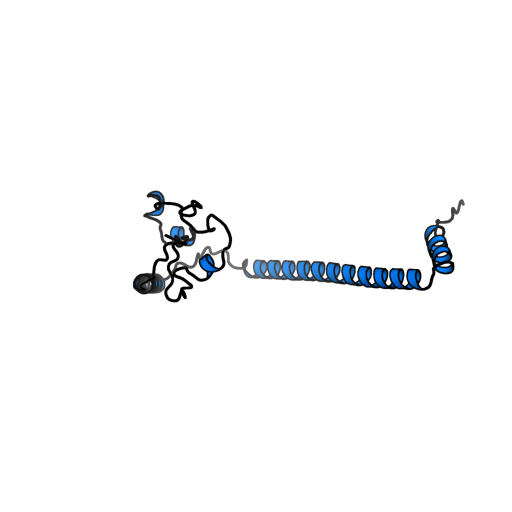1.056 1.00 86.94 90 GLU A N 1
ATOM 759 C CA . GLU A 1 90 ? -16.671 11.122 9.909 1.00 86.94 90 GLU A CA 1
ATOM 760 C C . GLU A 1 90 ? -15.858 10.505 8.761 1.00 86.94 90 GLU A C 1
ATOM 762 O O . GLU A 1 90 ? -16.230 10.666 7.601 1.00 86.94 90 GLU A O 1
ATOM 767 N N . ILE A 1 91 ? -14.795 9.748 9.057 1.00 81.56 91 ILE A N 1
ATOM 768 C CA . ILE A 1 91 ? -14.010 9.032 8.038 1.00 81.56 91 ILE A CA 1
ATOM 769 C C . ILE A 1 91 ? -14.869 8.000 7.300 1.00 81.56 91 ILE A C 1
ATOM 771 O O . ILE A 1 91 ? -14.794 7.912 6.075 1.00 81.56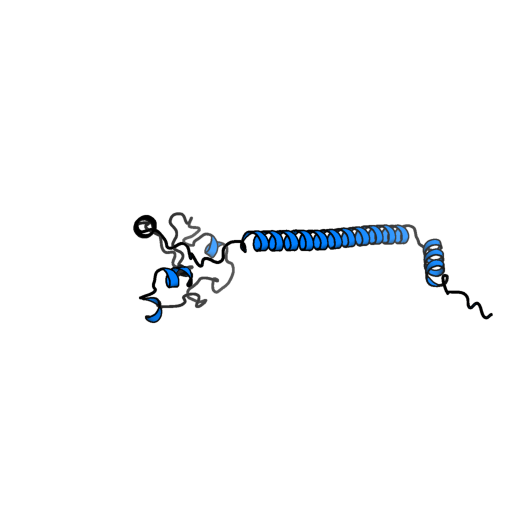 91 ILE A O 1
ATOM 775 N N . ASN A 1 92 ? -15.733 7.275 8.016 1.00 76.88 92 ASN A N 1
ATOM 776 C CA . ASN A 1 92 ? -16.631 6.280 7.424 1.00 76.88 92 ASN A CA 1
ATOM 777 C C . ASN A 1 92 ? -17.714 6.888 6.518 1.00 76.88 92 ASN A C 1
ATOM 779 O O . ASN A 1 92 ? -18.263 6.185 5.673 1.00 76.88 92 ASN A O 1
ATOM 783 N N . LYS A 1 93 ? -18.023 8.185 6.659 1.00 82.00 93 LYS A N 1
ATOM 784 C CA . LYS A 1 93 ? -18.962 8.889 5.767 1.00 82.00 93 LYS A CA 1
ATOM 785 C C . LYS A 1 93 ? -18.353 9.245 4.414 1.00 82.00 93 LYS A C 1
ATOM 787 O O . LYS A 1 93 ? -19.088 9.633 3.509 1.00 82.00 93 LYS A O 1
ATOM 792 N N . LEU A 1 94 ? -17.030 9.181 4.270 1.00 78.25 94 LEU A N 1
ATOM 793 C CA . LEU A 1 94 ? -16.383 9.493 3.004 1.00 78.25 94 LEU A CA 1
ATOM 794 C C . LEU A 1 94 ? -16.748 8.414 1.980 1.00 78.25 94 LEU A C 1
ATOM 796 O O . LEU A 1 94 ? -16.357 7.258 2.121 1.00 78.25 94 LEU A O 1
ATOM 800 N N . GLU A 1 95 ? -17.468 8.799 0.924 1.00 66.94 95 GLU A N 1
ATOM 801 C CA . GLU A 1 95 ? -17.690 7.927 -0.229 1.00 66.94 95 GLU A CA 1
ATOM 802 C C . GLU A 1 95 ? -16.356 7.692 -0.942 1.00 66.94 95 GLU A C 1
ATOM 804 O O . GLU A 1 95 ? -15.838 8.538 -1.677 1.00 66.94 95 GLU A O 1
ATOM 809 N N . GLN A 1 96 ? -15.766 6.528 -0.698 1.00 67.38 96 GLN A N 1
ATOM 810 C CA . GLN A 1 96 ? -14.543 6.114 -1.361 1.00 67.38 96 GLN A CA 1
ATOM 811 C C . GLN A 1 96 ? -14.917 5.283 -2.590 1.00 67.38 96 GLN A C 1
ATOM 813 O O . GLN A 1 96 ? -15.556 4.238 -2.480 1.00 67.38 96 GLN A O 1
ATOM 818 N N . LYS A 1 97 ? -14.525 5.745 -3.780 1.00 68.00 97 LYS A N 1
ATOM 819 C CA . LYS A 1 97 ? -14.730 4.973 -5.011 1.00 68.00 97 LYS A CA 1
ATOM 820 C C . LYS A 1 97 ? -13.835 3.737 -4.987 1.00 68.00 97 LYS A C 1
ATOM 822 O O . LYS A 1 97 ? -12.638 3.865 -4.738 1.00 68.00 97 LYS A O 1
ATOM 827 N N . LEU A 1 98 ? -14.434 2.582 -5.264 1.00 70.12 98 LEU A N 1
ATOM 828 C CA . LEU A 1 98 ? -13.750 1.304 -5.428 1.00 70.12 98 LEU A CA 1
ATOM 829 C C . LEU A 1 98 ? -13.194 1.189 -6.848 1.00 70.12 98 LEU A C 1
ATOM 831 O O . LEU A 1 98 ? -13.915 1.472 -7.811 1.00 70.12 98 LEU A O 1
ATOM 835 N N . TYR A 1 99 ? -11.949 0.742 -6.995 1.00 75.00 99 TYR A N 1
ATOM 836 C CA . TYR A 1 99 ? -11.352 0.503 -8.309 1.00 75.00 99 TYR A CA 1
ATOM 837 C C . TYR A 1 99 ? -11.142 -0.990 -8.555 1.00 75.00 99 TYR A C 1
ATOM 839 O O . TYR A 1 99 ? -10.370 -1.590 -7.832 1.00 75.00 99 TYR A O 1
ATOM 847 N N . PRO A 1 100 ? -11.704 -1.589 -9.615 1.00 71.62 100 PRO A N 1
ATOM 848 C CA . PRO A 1 100 ? -11.790 -3.049 -9.748 1.00 71.62 100 PRO A CA 1
ATOM 849 C C . PRO A 1 100 ? -10.454 -3.766 -10.008 1.00 71.62 100 PRO A C 1
ATOM 851 O O . PRO A 1 100 ? -10.399 -4.986 -9.946 1.00 71.62 100 PRO A O 1
ATOM 854 N N . VAL A 1 101 ? -9.388 -3.039 -10.374 1.00 80.19 101 VAL A N 1
ATOM 855 C CA . VAL A 1 101 ? -8.083 -3.650 -10.709 1.00 80.19 101 VAL A CA 1
ATOM 856 C C . VAL A 1 101 ? -7.164 -3.739 -9.507 1.00 80.19 101 VAL A C 1
ATOM 858 O O . VAL A 1 101 ? -6.354 -4.647 -9.435 1.00 80.19 101 VAL A O 1
ATOM 861 N N . CYS A 1 102 ? -7.206 -2.756 -8.619 1.00 80.31 102 CYS A N 1
ATOM 862 C CA . CYS A 1 102 ? -6.384 -2.776 -7.422 1.00 80.31 102 CYS A CA 1
ATOM 863 C C . CYS A 1 102 ? -7.189 -2.625 -6.174 1.00 80.31 102 CYS A C 1
ATOM 865 O O . CYS A 1 102 ? -6.541 -2.464 -5.173 1.00 80.31 102 CYS A O 1
ATOM 867 N N . ASN A 1 103 ? -8.517 -2.588 -6.205 1.00 74.56 103 ASN A N 1
ATOM 868 C CA . ASN A 1 103 ? -9.345 -2.654 -5.011 1.00 74.56 103 ASN A CA 1
ATOM 869 C C . ASN A 1 103 ? -9.058 -1.528 -3.983 1.00 74.56 103 ASN A C 1
ATOM 871 O O . ASN A 1 103 ? -9.394 -1.557 -2.803 1.00 74.56 103 ASN A O 1
ATOM 875 N N . GLU A 1 104 ? -8.431 -0.446 -4.453 1.00 74.69 104 GLU A N 1
ATOM 876 C CA . GLU A 1 104 ? -8.129 0.724 -3.639 1.00 74.69 104 GLU A CA 1
ATOM 877 C C . GLU A 1 104 ? -9.370 1.590 -3.469 1.00 74.69 104 GLU A C 1
ATOM 879 O O . GLU A 1 104 ? -10.136 1.816 -4.410 1.00 74.69 104 GLU A O 1
ATOM 884 N N . ARG A 1 105 ? -9.502 2.148 -2.268 1.00 72.38 105 ARG A N 1
ATOM 885 C CA . ARG A 1 105 ? -10.543 3.097 -1.906 1.00 72.38 105 ARG A CA 1
ATOM 886 C C . ARG A 1 105 ? -9.896 4.421 -1.529 1.00 72.38 105 ARG A C 1
ATOM 888 O O . ARG A 1 105 ? -9.130 4.504 -0.573 1.00 72.38 105 ARG A O 1
ATOM 895 N N . PHE A 1 106 ? -10.166 5.470 -2.301 1.00 71.31 106 PHE A N 1
ATOM 896 C CA . PHE A 1 106 ? -9.663 6.806 -1.985 1.00 71.31 106 PHE A CA 1
ATOM 897 C C . PHE A 1 106 ? -10.557 7.888 -2.581 1.00 71.31 106 PHE A C 1
ATOM 899 O O . PHE A 1 106 ? -11.082 7.744 -3.688 1.00 71.31 106 PHE A O 1
ATOM 906 N N . THR A 1 107 ? -10.690 9.000 -1.865 1.00 64.94 107 THR A N 1
ATOM 907 C CA . THR A 1 107 ? -11.581 10.112 -2.226 1.00 64.94 107 THR A CA 1
ATOM 908 C C . THR A 1 107 ? -11.121 10.883 -3.470 1.00 64.94 107 THR A C 1
ATOM 910 O O . THR A 1 107 ? -11.954 11.449 -4.173 1.00 64.94 107 THR A O 1
ATOM 913 N N . SER A 1 108 ? -9.822 10.850 -3.797 1.00 68.81 108 SER A N 1
ATOM 914 C CA . SER A 1 108 ? -9.215 11.708 -4.835 1.00 68.81 108 SER A CA 1
ATOM 915 C C . SER A 1 108 ? -8.359 10.969 -5.874 1.00 68.81 108 SER A C 1
ATOM 917 O O . SER A 1 108 ? -7.388 11.527 -6.386 1.00 68.81 108 SER A O 1
ATOM 919 N N . ILE A 1 109 ? -8.663 9.710 -6.203 1.00 70.75 109 ILE A N 1
ATOM 920 C CA . ILE A 1 109 ? -7.918 9.003 -7.262 1.00 70.75 109 ILE A CA 1
ATOM 921 C C . ILE A 1 109 ? -8.331 9.510 -8.653 1.00 70.75 109 ILE A C 1
ATOM 923 O O . ILE A 1 109 ? -9.509 9.529 -9.008 1.00 70.75 109 ILE A O 1
ATOM 927 N N . ILE A 1 110 ? -7.332 9.873 -9.463 1.00 73.81 110 ILE A N 1
ATOM 928 C CA . ILE A 1 110 ? -7.489 10.178 -10.889 1.00 73.81 110 ILE A CA 1
ATOM 929 C C . ILE A 1 110 ? -7.432 8.871 -11.686 1.00 73.81 110 ILE A C 1
ATOM 931 O O . ILE A 1 110 ? -6.497 8.076 -11.543 1.00 73.81 110 ILE A O 1
ATOM 935 N N . LEU A 1 111 ? -8.423 8.679 -12.556 1.00 76.62 111 LEU A N 1
ATOM 936 C CA . LEU A 1 111 ? -8.494 7.550 -13.476 1.00 76.62 111 LEU A CA 1
ATOM 937 C C . LEU A 1 111 ? -7.777 7.844 -14.795 1.00 76.62 111 LEU A C 1
ATOM 939 O O . LEU A 1 111 ? -7.988 8.883 -15.418 1.00 76.62 111 LEU A O 1
ATOM 943 N N . VAL A 1 112 ? -7.005 6.870 -15.270 1.00 82.19 112 VAL A N 1
ATOM 944 C CA . VAL A 1 112 ? -6.407 6.848 -16.606 1.00 82.19 112 VAL A CA 1
ATOM 945 C C . VAL A 1 112 ? -6.889 5.585 -17.315 1.00 82.19 112 VAL A C 1
ATOM 947 O O . VAL A 1 112 ? -6.593 4.472 -16.888 1.00 82.19 112 VAL A O 1
ATOM 950 N N . LYS A 1 113 ? -7.670 5.750 -18.392 1.00 83.62 113 LYS A N 1
ATOM 951 C CA . LYS A 1 113 ? -8.295 4.642 -19.149 1.00 83.62 113 LYS A CA 1
ATOM 952 C C . LYS A 1 113 ? -9.075 3.644 -18.269 1.00 83.62 113 LYS A C 1
ATOM 954 O O . LYS A 1 113 ? -8.991 2.440 -18.476 1.00 83.62 113 LYS A O 1
ATOM 959 N N . GLY A 1 114 ? -9.808 4.142 -17.272 1.00 79.31 114 GLY A N 1
ATOM 960 C CA . GLY A 1 114 ? -10.605 3.302 -16.366 1.00 79.31 114 GLY A CA 1
ATOM 961 C C . GLY A 1 114 ? -9.806 2.585 -15.270 1.00 79.31 114 GLY A C 1
ATOM 962 O O . GLY A 1 114 ? -10.395 1.856 -14.481 1.00 79.31 114 GLY A O 1
ATOM 963 N N . MET A 1 115 ? -8.493 2.814 -15.176 1.00 82.44 115 MET A N 1
ATOM 964 C CA . MET A 1 115 ? -7.633 2.293 -14.110 1.00 82.44 115 MET A CA 1
ATOM 965 C C . MET A 1 115 ? -7.123 3.424 -13.220 1.00 82.44 115 MET A C 1
ATOM 967 O O . MET A 1 115 ? -6.929 4.547 -13.690 1.00 82.44 115 MET A O 1
ATOM 971 N N . CYS A 1 116 ? -6.847 3.142 -11.945 1.00 85.25 116 CYS A N 1
ATOM 972 C CA . CYS A 1 116 ? -6.114 4.099 -11.121 1.00 85.25 116 CYS A CA 1
ATOM 973 C C . CYS A 1 116 ? -4.709 4.324 -11.710 1.00 85.25 116 CYS A C 1
ATOM 975 O O . CYS A 1 116 ? -4.152 3.461 -12.398 1.00 85.25 116 CYS A O 1
ATOM 977 N N . HIS A 1 117 ? -4.105 5.478 -11.425 1.00 85.94 117 HIS A N 1
ATOM 978 C CA . HIS A 1 117 ? -2.777 5.821 -11.943 1.00 85.94 117 HIS A CA 1
ATOM 979 C C . HIS A 1 117 ? -1.705 4.755 -11.629 1.00 85.94 117 HIS A C 1
ATOM 981 O O . HIS A 1 117 ? -0.821 4.495 -12.451 1.00 85.94 117 HIS A O 1
ATOM 987 N N . ARG A 1 118 ? -1.797 4.107 -10.458 1.00 86.00 118 ARG A N 1
ATOM 988 C CA . ARG A 1 118 ? -0.875 3.047 -10.024 1.00 86.00 118 ARG A CA 1
ATOM 989 C C . ARG A 1 118 ? -0.996 1.797 -10.900 1.00 86.00 118 ARG A C 1
ATOM 991 O O . ARG A 1 118 ? 0.011 1.363 -11.451 1.00 86.00 118 ARG A O 1
ATOM 998 N N . CYS A 1 119 ? -2.211 1.290 -11.110 1.00 87.00 119 CYS A N 1
ATOM 999 C CA . CYS A 1 119 ? -2.491 0.177 -12.026 1.00 87.00 119 CYS A CA 1
ATOM 1000 C C . CYS A 1 119 ? -2.128 0.491 -13.470 1.00 87.00 119 CYS A C 1
ATOM 1002 O O . CYS A 1 119 ? -1.561 -0.352 -14.155 1.00 87.00 119 CYS A O 1
ATOM 1004 N N . TYR A 1 120 ? -2.441 1.705 -13.927 1.00 88.56 120 TYR A N 1
ATOM 1005 C CA . TYR A 1 120 ? -2.121 2.136 -15.283 1.00 88.56 120 TYR A CA 1
ATOM 1006 C C . TYR A 1 120 ? -0.606 2.136 -15.540 1.00 88.56 120 TYR A C 1
ATOM 1008 O O . TYR A 1 120 ? -0.154 1.783 -16.628 1.00 88.56 120 TYR A O 1
ATOM 1016 N N . SER A 1 121 ? 0.180 2.522 -14.532 1.00 89.88 121 SER A N 1
ATOM 1017 C CA . SER A 1 121 ? 1.645 2.561 -14.610 1.00 89.88 121 SER A CA 1
ATOM 1018 C C . SER A 1 121 ? 2.295 1.182 -14.465 1.00 89.88 121 SER A C 1
ATOM 1020 O O . SER A 1 121 ? 3.447 1.003 -14.870 1.00 89.88 121 SER A O 1
ATOM 1022 N N . ASP A 1 122 ? 1.588 0.210 -13.885 1.00 90.56 122 ASP A N 1
ATOM 1023 C CA . ASP A 1 122 ? 2.085 -1.147 -13.705 1.00 90.56 122 ASP A CA 1
ATOM 1024 C C . ASP A 1 122 ? 2.099 -1.900 -15.041 1.00 90.56 122 ASP A C 1
ATOM 1026 O O . ASP A 1 122 ? 1.085 -2.026 -15.726 1.00 90.56 122 ASP A O 1
ATOM 1030 N N . LYS A 1 123 ? 3.265 -2.424 -15.419 1.00 93.06 123 LYS A N 1
ATOM 1031 C CA . LYS A 1 123 ? 3.469 -3.167 -16.669 1.00 93.06 123 LYS A CA 1
ATOM 1032 C C . LYS A 1 123 ? 3.470 -4.683 -16.478 1.00 93.06 123 LYS A C 1
ATOM 1034 O O . LYS A 1 123 ? 3.635 -5.387 -17.467 1.00 93.06 123 LYS A O 1
ATOM 1039 N N . ASN A 1 124 ? 3.289 -5.177 -15.252 1.00 89.88 124 ASN A N 1
ATOM 1040 C CA . ASN A 1 124 ? 3.245 -6.618 -15.010 1.00 89.88 124 ASN A CA 1
ATOM 1041 C C . ASN A 1 124 ? 1.938 -7.228 -15.520 1.00 89.88 124 ASN A C 1
ATOM 1043 O O . ASN A 1 124 ? 0.935 -6.521 -15.704 1.00 89.88 124 ASN A O 1
ATOM 1047 N N . ASP A 1 125 ? 2.002 -8.538 -15.725 1.00 89.81 125 ASP A N 1
ATOM 1048 C CA . ASP A 1 125 ? 0.888 -9.401 -16.079 1.00 89.81 125 ASP A CA 1
ATOM 1049 C C . ASP A 1 125 ? 1.049 -10.733 -15.310 1.00 89.81 125 ASP A C 1
ATOM 1051 O O . ASP A 1 125 ? 2.008 -11.463 -15.585 1.00 89.81 125 ASP A O 1
ATOM 1055 N N . PRO A 1 126 ? 0.221 -11.015 -14.285 1.00 88.75 126 PRO A N 1
ATOM 1056 C CA . PRO A 1 126 ? -0.881 -10.183 -13.793 1.00 88.75 126 PRO A CA 1
ATOM 1057 C C . PRO A 1 126 ? -0.403 -8.881 -13.117 1.00 88.75 126 PRO A C 1
ATOM 1059 O O . PRO A 1 126 ? 0.764 -8.731 -12.736 1.00 88.75 126 PRO A O 1
ATOM 1062 N N . LYS A 1 127 ? -1.305 -7.900 -12.971 1.00 87.50 127 LYS A N 1
ATOM 1063 C CA . LYS A 1 127 ? -1.007 -6.648 -12.246 1.00 87.50 127 LYS A CA 1
ATOM 1064 C C . LYS A 1 127 ? -0.763 -6.952 -10.769 1.00 87.50 127 LYS A C 1
ATOM 1066 O O . LYS A 1 127 ? -1.435 -7.799 -10.187 1.00 87.50 127 LYS A O 1
ATOM 1071 N N . LYS A 1 128 ? 0.126 -6.199 -10.117 1.00 86.44 128 LYS A N 1
ATOM 1072 C CA . LYS A 1 128 ? 0.552 -6.478 -8.731 1.00 86.44 128 LYS A CA 1
ATOM 1073 C C . LYS A 1 128 ? -0.580 -6.516 -7.712 1.00 86.44 128 LYS A C 1
ATOM 1075 O O . LYS A 1 128 ? -0.464 -7.254 -6.751 1.00 86.44 128 LYS A O 1
ATOM 1080 N N . PHE A 1 129 ? -1.621 -5.709 -7.888 1.00 84.19 129 PHE A N 1
ATOM 1081 C CA . PHE A 1 129 ? -2.741 -5.606 -6.942 1.00 84.19 129 PHE A CA 1
ATOM 1082 C C . PHE A 1 129 ? -4.046 -6.165 -7.506 1.00 84.19 129 PHE A C 1
ATOM 1084 O O . PHE A 1 129 ? -5.102 -5.928 -6.939 1.00 84.19 129 PHE A O 1
ATOM 1091 N N . SER A 1 130 ? -3.968 -6.872 -8.632 1.00 86.19 130 SER A N 1
ATOM 1092 C CA . SER A 1 130 ? -5.140 -7.518 -9.208 1.00 86.19 130 SER A CA 1
ATOM 1093 C C . SER A 1 130 ? -5.554 -8.753 -8.432 1.00 86.19 130 SER A C 1
ATOM 1095 O O . SER A 1 130 ? -4.736 -9.359 -7.731 1.00 86.19 130 SER A O 1
ATOM 1097 N N . ALA A 1 131 ? -6.824 -9.125 -8.588 1.00 83.75 131 ALA A N 1
ATOM 1098 C CA . ALA A 1 131 ? -7.376 -10.345 -8.021 1.00 83.75 131 ALA A CA 1
ATOM 1099 C C . ALA A 1 131 ? -6.584 -11.580 -8.482 1.00 83.75 131 ALA A C 1
ATOM 1101 O O . ALA A 1 131 ? -6.363 -12.492 -7.693 1.00 83.75 131 ALA A O 1
ATOM 1102 N N . GLU A 1 132 ? -6.054 -11.576 -9.712 1.00 87.44 132 GLU A N 1
ATOM 1103 C CA . GLU A 1 132 ? -5.208 -12.658 -10.226 1.00 87.44 132 GLU A CA 1
ATOM 1104 C C . GLU A 1 132 ? -3.883 -12.824 -9.463 1.00 87.44 132 GLU A C 1
ATOM 1106 O O . GLU A 1 132 ? -3.261 -13.882 -9.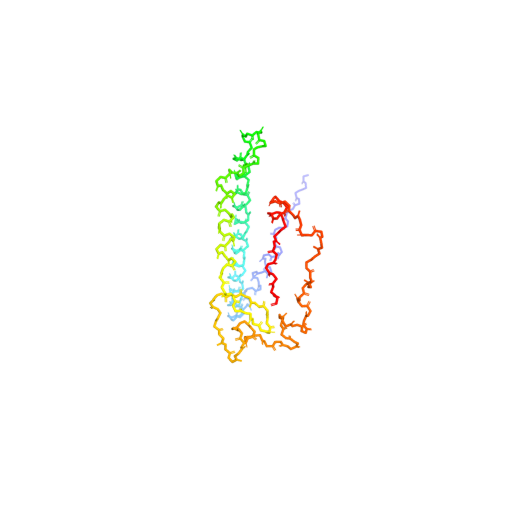546 1.00 87.44 132 GLU A O 1
ATOM 1111 N N . ASN A 1 133 ? -3.434 -11.803 -8.722 1.00 86.44 133 ASN A N 1
ATOM 1112 C CA . ASN A 1 133 ? -2.225 -11.877 -7.901 1.00 86.44 133 ASN A CA 1
ATOM 1113 C C . ASN A 1 133 ? -2.504 -12.280 -6.439 1.00 86.44 133 ASN A C 1
ATOM 1115 O O . ASN A 1 133 ? -1.603 -12.177 -5.610 1.00 86.44 133 ASN A O 1
ATOM 1119 N N . ASN A 1 134 ? -3.726 -12.724 -6.109 1.00 83.50 134 ASN A N 1
ATOM 1120 C CA . ASN A 1 134 ? -4.118 -13.206 -4.775 1.00 83.50 134 ASN A CA 1
ATOM 1121 C C . ASN A 1 134 ? -3.693 -12.256 -3.635 1.00 83.50 134 ASN A C 1
ATOM 1123 O O . ASN A 1 134 ? -3.208 -12.691 -2.593 1.00 83.50 134 ASN A O 1
ATOM 1127 N N . MET A 1 135 ? -3.818 -10.946 -3.869 1.00 80.94 135 MET A N 1
ATOM 1128 C CA . MET A 1 135 ? -3.456 -9.908 -2.893 1.00 80.94 135 MET A CA 1
ATOM 1129 C C . MET A 1 135 ? -4.570 -9.602 -1.896 1.00 80.94 135 MET A C 1
ATOM 1131 O O . MET A 1 135 ? -4.341 -8.848 -0.952 1.00 80.94 135 MET A O 1
ATOM 1135 N N . ASP A 1 136 ? -5.757 -10.152 -2.129 1.00 78.69 136 ASP A N 1
ATOM 1136 C CA . ASP A 1 136 ? -6.867 -10.074 -1.198 1.00 78.69 136 ASP A CA 1
ATOM 1137 C C . ASP A 1 136 ? -6.619 -11.069 -0.049 1.00 78.69 136 ASP A C 1
ATOM 1139 O O . ASP A 1 136 ? -6.544 -12.276 -0.304 1.00 78.69 136 ASP A O 1
ATOM 1143 N N . PRO A 1 137 ? -6.444 -10.600 1.203 1.00 76.50 137 PRO A N 1
ATOM 1144 C CA . PRO A 1 137 ? -6.292 -11.482 2.357 1.00 76.50 137 PRO A CA 1
ATOM 1145 C C . PRO A 1 137 ? -7.576 -12.264 2.685 1.00 76.50 137 PRO A C 1
ATOM 1147 O O . PRO A 1 137 ? -7.520 -13.168 3.518 1.00 76.50 137 PRO A O 1
ATOM 1150 N N . GLY A 1 138 ? -8.700 -11.953 2.030 1.00 81.25 138 GLY A N 1
ATOM 1151 C CA . GLY A 1 138 ? -10.000 -12.558 2.273 1.00 81.25 138 GLY A CA 1
ATOM 1152 C C . GLY A 1 138 ? -10.737 -11.906 3.440 1.00 81.25 138 GLY A C 1
ATOM 1153 O O . GLY A 1 138 ? -10.422 -10.792 3.870 1.00 81.25 138 GLY A O 1
ATOM 1154 N N . ASP A 1 139 ? -11.745 -12.610 3.947 1.00 83.50 139 ASP A N 1
ATOM 1155 C CA . ASP A 1 139 ? -12.574 -12.120 5.043 1.00 83.50 139 ASP A CA 1
ATOM 1156 C C . ASP A 1 139 ? -11.778 -11.977 6.346 1.00 83.50 139 ASP A C 1
ATOM 1158 O O . ASP A 1 139 ? -10.873 -12.756 6.656 1.00 83.50 139 ASP A O 1
ATOM 1162 N N . VAL A 1 140 ? -12.150 -10.971 7.137 1.00 81.06 140 VAL A N 1
ATOM 1163 C CA . VAL A 1 140 ? -11.567 -10.743 8.461 1.00 81.06 140 VAL A CA 1
ATOM 1164 C C . VAL A 1 140 ? -11.950 -11.912 9.386 1.00 81.06 140 VAL A C 1
ATOM 1166 O O . VAL A 1 140 ? -13.145 -12.180 9.531 1.00 81.06 140 VAL A O 1
ATOM 1169 N N . PRO A 1 141 ? -10.979 -12.596 10.025 1.00 85.94 141 PRO A N 1
ATOM 1170 C CA . PRO A 1 141 ? -11.255 -13.675 10.972 1.00 85.94 141 PRO A CA 1
ATOM 1171 C C . PRO A 1 141 ? -12.101 -13.210 12.167 1.00 85.94 141 PRO A C 1
ATOM 1173 O O . PRO A 1 141 ? -11.981 -12.065 12.610 1.00 85.94 141 PRO A O 1
ATOM 1176 N N . GLU A 1 142 ? -12.922 -14.105 12.722 1.00 86.88 142 GLU A N 1
ATOM 1177 C CA . GLU A 1 142 ? -13.794 -13.816 13.875 1.00 86.88 142 GLU A CA 1
ATOM 1178 C C . GLU A 1 142 ? -12.984 -13.394 15.112 1.00 86.88 142 GLU A C 1
ATOM 1180 O O . GLU A 1 142 ? -13.409 -12.550 15.896 1.00 86.88 142 GLU A O 1
ATOM 1185 N N . GLU A 1 143 ? -11.754 -13.884 15.247 1.00 84.88 143 GLU A N 1
ATOM 1186 C CA . GLU A 1 143 ? -10.833 -13.506 16.319 1.00 84.88 143 GLU A CA 1
ATOM 1187 C C . GLU A 1 143 ? -10.482 -12.009 16.306 1.00 84.88 143 GLU A C 1
ATOM 1189 O O . GLU A 1 143 ? -10.078 -11.463 17.331 1.00 84.88 143 GLU A O 1
ATOM 1194 N N . LEU A 1 144 ? -10.651 -11.333 15.164 1.00 82.88 144 LEU A N 1
ATOM 1195 C CA . LEU A 1 144 ? -10.417 -9.897 15.009 1.00 82.88 144 LEU A CA 1
ATOM 1196 C C . LEU A 1 144 ? -11.708 -9.062 15.086 1.00 82.88 144 LEU A C 1
ATOM 1198 O O . LEU A 1 144 ? -11.639 -7.842 14.951 1.00 82.88 144 LEU A O 1
ATOM 1202 N N . SER A 1 145 ? -12.885 -9.666 15.310 1.00 77.69 145 SER A N 1
ATOM 1203 C CA . SER A 1 145 ? -14.160 -8.929 15.325 1.00 77.69 145 SER A CA 1
ATOM 1204 C C . SER A 1 145 ? -14.445 -8.186 16.637 1.00 77.69 145 SER A C 1
ATOM 1206 O O . SER A 1 145 ? -15.361 -7.367 16.681 1.00 77.69 145 SER A O 1
ATOM 1208 N N . CYS A 1 146 ? -13.687 -8.467 17.703 1.00 80.19 146 CYS A N 1
ATOM 1209 C CA . CYS A 1 146 ? -13.943 -7.977 19.064 1.00 80.19 146 CYS A CA 1
ATOM 1210 C C . CYS A 1 146 ? -12.680 -7.435 19.758 1.00 80.19 146 CYS A C 1
ATOM 1212 O O . CYS A 1 146 ? -12.503 -7.641 20.959 1.00 80.19 146 CYS A O 1
ATOM 1214 N N . LEU A 1 147 ? -11.789 -6.772 19.016 1.00 81.50 147 LEU A N 1
ATOM 1215 C CA . LEU A 1 147 ? -10.576 -6.190 19.593 1.00 81.50 147 LEU A CA 1
ATOM 1216 C C . LEU A 1 147 ? -10.919 -5.041 20.553 1.00 81.50 147 LEU A C 1
ATOM 1218 O O . LEU A 1 147 ? -11.742 -4.174 20.254 1.00 81.50 147 LEU A O 1
ATOM 1222 N N . SER A 1 148 ? -10.261 -5.018 21.710 1.00 81.12 148 SER A N 1
ATOM 1223 C CA . SER A 1 148 ? -10.214 -3.833 22.564 1.00 81.12 148 SER A CA 1
ATOM 1224 C C . SER A 1 148 ? -9.451 -2.705 21.867 1.00 81.12 148 SER A C 1
ATOM 1226 O O . SER A 1 148 ? -8.647 -2.939 20.972 1.00 81.12 148 SER A O 1
ATOM 1228 N N . GLU A 1 149 ? -9.641 -1.462 22.301 1.00 73.25 149 GLU A N 1
ATOM 1229 C CA . GLU A 1 149 ? -8.958 -0.310 21.697 1.00 73.25 149 GLU A CA 1
ATOM 1230 C C . GLU A 1 149 ? -7.427 -0.424 21.759 1.00 73.25 149 GLU A C 1
ATOM 1232 O O . GLU A 1 149 ? -6.736 -0.051 20.814 1.00 73.25 149 GLU A O 1
ATOM 1237 N N . ILE A 1 150 ? -6.891 -1.012 22.834 1.00 78.12 150 ILE A N 1
ATOM 1238 C CA . ILE A 1 150 ? -5.454 -1.288 22.956 1.00 78.12 150 ILE A CA 1
ATOM 1239 C C . ILE A 1 150 ? -5.026 -2.341 21.927 1.00 78.12 150 ILE A C 1
ATOM 1241 O O . ILE A 1 150 ? -3.988 -2.186 21.288 1.00 78.12 150 ILE A O 1
ATOM 1245 N N . GLU A 1 151 ? -5.817 -3.396 21.732 1.00 80.12 151 GLU A N 1
ATOM 1246 C CA . GLU A 1 151 ? -5.532 -4.421 20.725 1.00 80.12 151 GLU A CA 1
ATOM 1247 C C . GLU A 1 151 ? -5.653 -3.871 19.298 1.00 80.12 151 GLU A C 1
ATOM 1249 O O . GLU A 1 151 ? -4.789 -4.163 18.479 1.00 80.12 151 GLU A O 1
ATOM 1254 N N . GLU A 1 152 ? -6.633 -3.009 19.008 1.00 76.12 152 GLU A N 1
ATOM 1255 C CA . GLU A 1 152 ? -6.729 -2.278 17.734 1.00 76.1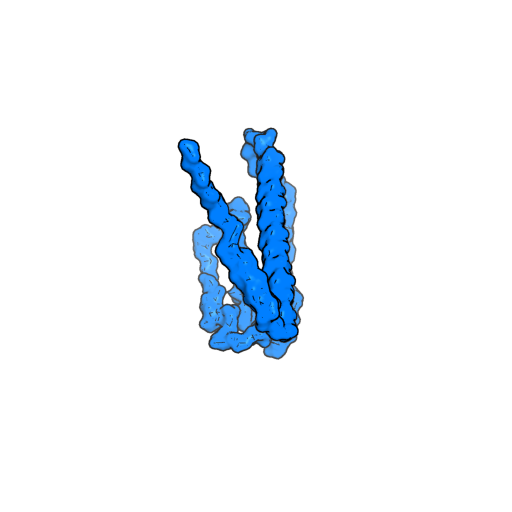2 152 GLU A CA 1
ATOM 1256 C C . GLU A 1 152 ? -5.528 -1.346 17.506 1.00 76.12 152 GLU A C 1
ATOM 1258 O O . GLU A 1 152 ? -5.089 -1.159 16.374 1.00 76.12 152 GLU A O 1
ATOM 1263 N N . MET A 1 153 ? -4.980 -0.738 18.562 1.00 76.38 153 MET A N 1
ATOM 1264 C CA . MET A 1 153 ? -3.774 0.087 18.450 1.00 76.38 153 MET A CA 1
ATOM 1265 C C . MET A 1 153 ? -2.515 -0.752 18.202 1.00 76.38 153 MET A C 1
ATOM 1267 O O . MET A 1 153 ? -1.613 -0.308 17.491 1.00 76.38 153 MET A O 1
ATOM 1271 N N . LEU A 1 154 ? -2.437 -1.950 18.790 1.00 78.81 154 LEU A N 1
ATOM 1272 C CA . LEU A 1 154 ? -1.310 -2.873 18.619 1.00 78.81 154 LEU A CA 1
ATOM 1273 C C . LEU A 1 154 ? -1.366 -3.619 17.280 1.00 78.81 154 LEU A C 1
ATOM 1275 O O . LEU A 1 154 ? -0.325 -3.918 16.691 1.00 78.81 154 LEU A O 1
ATOM 1279 N N . ILE A 1 155 ? -2.570 -3.901 16.788 1.00 76.75 155 ILE A N 1
ATOM 1280 C CA . ILE A 1 155 ? -2.825 -4.563 15.515 1.00 76.75 155 ILE A CA 1
ATOM 1281 C C . ILE A 1 155 ? -3.210 -3.483 14.513 1.00 76.75 155 ILE A C 1
ATOM 1283 O O . ILE A 1 155 ? -4.371 -3.105 14.398 1.00 76.75 155 ILE A O 1
ATOM 1287 N N . ALA A 1 156 ? -2.230 -2.989 13.755 1.00 65.56 156 ALA A N 1
ATOM 1288 C CA . ALA A 1 156 ? -2.511 -2.047 12.681 1.00 65.56 156 ALA A CA 1
ATOM 1289 C C . ALA A 1 156 ? -3.524 -2.670 11.710 1.00 65.56 156 ALA A C 1
ATOM 1291 O O . ALA A 1 156 ? -3.199 -3.622 10.994 1.00 65.56 156 ALA A O 1
ATOM 1292 N N . GLN A 1 157 ? -4.743 -2.124 11.677 1.00 63.72 157 GLN A N 1
ATOM 1293 C CA . GLN A 1 157 ? -5.722 -2.503 10.673 1.00 63.72 157 GLN A CA 1
ATOM 1294 C C . GLN A 1 157 ? -5.122 -2.166 9.308 1.00 63.72 157 GLN A C 1
ATOM 1296 O O . GLN A 1 157 ? -4.958 -0.999 8.940 1.00 63.72 157 GLN A O 1
ATOM 1301 N N . VAL A 1 158 ? -4.750 -3.198 8.556 1.00 60.53 158 VAL A N 1
ATOM 1302 C CA . VAL A 1 158 ? -4.439 -3.028 7.144 1.00 60.53 158 VAL A CA 1
ATOM 1303 C C . VAL A 1 158 ? -5.762 -2.635 6.520 1.00 60.53 158 VAL A C 1
ATOM 1305 O O . VAL A 1 158 ? -6.676 -3.451 6.518 1.00 60.53 158 VAL A O 1
ATOM 1308 N N . PHE A 1 159 ? -5.897 -1.389 6.057 1.00 55.56 159 PHE A N 1
ATOM 1309 C CA . PHE A 1 159 ? -7.044 -1.013 5.238 1.00 55.56 159 PHE A CA 1
ATOM 1310 C C . PHE A 1 159 ? -7.051 -1.976 4.062 1.00 55.56 159 PHE A C 1
ATOM 1312 O O . PHE A 1 159 ? -6.126 -1.907 3.240 1.00 55.56 159 PHE A O 1
ATOM 1319 N N . PRO A 1 160 ? -8.011 -2.916 4.020 1.00 47.62 160 PRO A N 1
ATOM 1320 C CA . PRO A 1 160 ? -7.991 -3.897 2.980 1.00 47.62 160 PRO A CA 1
ATOM 1321 C C . PRO A 1 160 ? -8.255 -3.116 1.704 1.00 47.62 160 PRO A C 1
ATOM 1323 O O . PRO A 1 160 ? -9.160 -2.286 1.580 1.00 47.62 160 PRO A O 1
ATOM 1326 N N . ILE A 1 161 ? -7.321 -3.307 0.800 1.00 46.00 161 ILE A N 1
ATOM 1327 C CA . ILE A 1 161 ? -7.473 -2.956 -0.581 1.00 46.00 161 ILE A CA 1
ATOM 1328 C C . ILE A 1 161 ? -8.483 -4.011 -1.099 1.00 46.00 161 ILE A C 1
ATOM 1330 O O . ILE A 1 161 ? -8.056 -5.082 -1.518 1.00 46.00 161 ILE A O 1
ATOM 1334 N N . VAL A 1 162 ? -9.797 -3.775 -0.898 1.00 41.38 162 VAL A N 1
ATOM 1335 C CA . VAL A 1 162 ? -10.916 -4.726 -1.166 1.00 41.38 162 VAL A CA 1
ATOM 1336 C C . VAL A 1 162 ? -11.491 -4.609 -2.552 1.00 41.38 162 VAL A C 1
ATOM 1338 O O . VAL A 1 162 ? -11.716 -3.464 -3.003 1.00 41.38 162 VAL A O 1
#

InterPro domains:
  IPR046700 Domain of unknown function DUF6570 [PF20209] (124-161)

Radius of gyration: 32.11 Å; chains: 1; bounding box: 93×27×57 Å